Protein AF-A0A2J8WBL6-F1 (afdb_monomer)

pLDDT: mean 71.95, std 14.79, range [36.75, 89.69]

Organism: Pongo abelii (NCBI:txid9601)

Nearest PDB structures (foldseek):
  1zka-assembly1_A-2  TM=4.479E-01  e=1.955E-01  Mus musculus
  1zk9-assembly1_A-2  TM=4.508E-01  e=2.529E-01  Mus musculus
  3juz-assembly1_A-2  TM=4.383E-01  e=2.698E-01  Mus musculus
  6sof-assembly1_D  TM=5.731E-01  e=3.123E+00  Homo sapiens
  5kkl-assembly1_B  TM=3.551E-01  e=6.346E+00  Thermochaetoides thermophila DSM 1495

Secondary structure (DSSP, 8-state):
-HHHHHHS-------TTS-S-------TT--EEE--EEE-TTT--EEE-PPEEE-SS-SS-SSS-S-GGG-HHHHHHHHHHHHHHHHHHHHTTT-HHHHHHHHHHHHHHHHHHHHHHHH-------TTSHHHHHHHHHSS---

Mean predicted aligned error: 15.64 Å

Foldseek 3Di:
DVVCVVPDDDDDDDDPPDDPDDDDDDQAQDKDKDWDWDADPPVRDIDIDDIDIDRQADCPDCPRHSDPPSPVVVVVVVVVCVVVVVVCVVCVVPDVPVVVVVVVVVVVVVVVVVVCCVVPPPPPPPVVPVVVVVCVVPVDDDD

Structure (mmCIF, N/CA/C/O backbone):
data_AF-A0A2J8WBL6-F1
#
_entry.id   AF-A0A2J8WBL6-F1
#
loop_
_atom_site.group_PDB
_atom_site.id
_atom_site.type_symbol
_atom_site.label_atom_id
_atom_site.label_alt_id
_atom_site.label_comp_id
_atom_site.label_asym_id
_atom_site.label_entity_id
_atom_site.label_seq_id
_atom_site.pdbx_PDB_ins_code
_atom_site.Cartn_x
_atom_site.Cartn_y
_atom_site.Cartn_z
_atom_site.occupancy
_atom_site.B_iso_or_equiv
_atom_site.auth_seq_id
_atom_site.auth_comp_id
_atom_site.auth_asym_id
_atom_site.auth_atom_id
_atom_site.pdbx_PDB_model_num
ATOM 1 N N . VAL A 1 1 ? 27.686 0.605 -17.799 1.00 74.44 1 VAL A N 1
ATOM 2 C CA . VAL A 1 1 ? 26.977 -0.688 -18.003 1.00 74.44 1 VAL A CA 1
ATOM 3 C C . VAL A 1 1 ? 27.506 -1.846 -17.146 1.00 74.44 1 VAL A C 1
ATOM 5 O O . VAL A 1 1 ? 26.673 -2.472 -16.499 1.00 74.44 1 VAL A O 1
ATOM 8 N N . PRO A 1 2 ? 28.821 -2.155 -17.077 1.00 78.00 2 PRO A N 1
ATOM 9 C CA . PRO A 1 2 ? 29.295 -3.360 -16.377 1.00 78.00 2 PRO A CA 1
ATOM 10 C C . PRO A 1 2 ? 28.999 -3.351 -14.870 1.00 78.00 2 PRO A C 1
ATOM 12 O O . PRO A 1 2 ? 28.562 -4.363 -14.341 1.00 78.00 2 PRO A O 1
ATOM 15 N N . GLN A 1 3 ? 29.126 -2.198 -14.203 1.00 80.06 3 GLN A N 1
ATOM 16 C CA . GLN A 1 3 ? 28.779 -2.045 -12.782 1.00 80.06 3 GLN A CA 1
ATOM 17 C C . GLN A 1 3 ? 27.286 -2.285 -12.509 1.00 80.06 3 GLN A C 1
ATOM 19 O O . GLN A 1 3 ? 26.937 -3.008 -11.586 1.00 80.06 3 GLN A O 1
ATOM 24 N N . VAL A 1 4 ? 26.396 -1.749 -13.354 1.00 80.75 4 VAL A N 1
ATOM 25 C CA . VAL A 1 4 ? 24.946 -1.976 -13.222 1.00 80.75 4 VAL A CA 1
ATOM 26 C C . VAL A 1 4 ? 24.612 -3.452 -13.426 1.00 80.75 4 VAL A C 1
ATOM 28 O O . VAL A 1 4 ? 23.823 -4.008 -12.678 1.00 80.75 4 VAL A O 1
ATOM 31 N N . LYS A 1 5 ? 25.248 -4.115 -14.398 1.00 82.75 5 LYS A N 1
ATOM 32 C CA . LYS A 1 5 ? 25.035 -5.544 -14.658 1.00 82.75 5 LYS A CA 1
ATOM 33 C C . LYS A 1 5 ? 25.582 -6.449 -13.544 1.00 82.75 5 LYS A C 1
ATOM 35 O O . LYS A 1 5 ? 25.089 -7.558 -13.392 1.00 82.75 5 LYS A O 1
ATOM 40 N N . ALA A 1 6 ? 26.588 -5.992 -12.797 1.00 84.12 6 ALA A N 1
ATOM 41 C CA . ALA A 1 6 ? 27.165 -6.730 -11.675 1.00 84.12 6 ALA A CA 1
ATOM 42 C C . ALA A 1 6 ? 26.312 -6.635 -10.399 1.00 84.12 6 ALA A C 1
ATOM 44 O O . ALA A 1 6 ? 26.235 -7.605 -9.653 1.00 84.12 6 ALA A O 1
ATOM 45 N N . SER A 1 7 ? 25.662 -5.491 -10.166 1.00 84.56 7 SER A N 1
ATOM 46 C CA . SER A 1 7 ? 24.883 -5.242 -8.943 1.00 84.56 7 SER A CA 1
ATOM 47 C C . SER A 1 7 ? 23.368 -5.406 -9.112 1.00 84.56 7 SER A C 1
ATOM 49 O O . SER A 1 7 ? 22.647 -5.389 -8.117 1.00 84.56 7 SER A O 1
ATOM 51 N N . ALA A 1 8 ? 22.865 -5.531 -10.344 1.00 84.50 8 ALA A N 1
ATOM 52 C CA . ALA A 1 8 ? 21.437 -5.663 -10.629 1.00 84.50 8 ALA A CA 1
ATOM 53 C C . ALA A 1 8 ? 21.041 -7.092 -11.017 1.00 84.50 8 ALA A C 1
ATOM 55 O O . ALA A 1 8 ? 21.793 -7.825 -11.661 1.00 84.50 8 ALA A O 1
ATOM 56 N N . LEU A 1 9 ? 19.799 -7.451 -10.694 1.00 87.69 9 LEU A N 1
ATOM 57 C CA . LEU A 1 9 ? 19.185 -8.695 -11.140 1.00 87.69 9 LEU A CA 1
ATOM 58 C C . LEU A 1 9 ? 18.615 -8.524 -12.554 1.00 87.69 9 LEU A C 1
ATOM 60 O O . LEU A 1 9 ? 17.820 -7.621 -12.816 1.00 87.69 9 LEU A O 1
ATOM 64 N N . LYS A 1 10 ? 18.989 -9.420 -13.472 1.00 87.12 10 LYS A N 1
ATOM 65 C CA . LYS A 1 10 ? 18.407 -9.462 -14.816 1.00 87.12 10 LYS A CA 1
ATOM 66 C C . LYS A 1 10 ? 16.996 -10.050 -14.744 1.00 87.12 10 LYS A C 1
ATOM 68 O O . LYS A 1 10 ? 16.848 -11.231 -14.454 1.00 87.12 10 LYS A O 1
ATOM 73 N N . VAL A 1 11 ? 15.984 -9.239 -15.048 1.00 85.38 11 VAL A N 1
ATOM 74 C CA . VAL A 1 11 ? 14.574 -9.652 -14.939 1.00 85.38 11 VAL A CA 1
ATOM 75 C C . VAL A 1 11 ? 14.041 -10.256 -16.241 1.00 85.38 11 VAL A C 1
ATOM 77 O O . VAL A 1 11 ? 13.377 -11.284 -16.218 1.00 85.38 11 VAL A O 1
ATOM 80 N N . VAL A 1 12 ? 14.347 -9.649 -17.392 1.00 85.69 12 VAL A N 1
ATOM 81 C CA . VAL A 1 12 ? 13.839 -10.088 -18.701 1.00 85.69 12 VAL A CA 1
ATOM 82 C C . VAL A 1 12 ? 14.823 -9.738 -19.819 1.00 85.69 12 VAL A C 1
ATOM 84 O O . VAL A 1 12 ? 15.632 -8.819 -19.685 1.00 85.69 12 VAL A O 1
ATOM 87 N N . THR A 1 13 ? 14.784 -10.496 -20.916 1.00 85.94 13 THR A N 1
ATOM 88 C CA . THR A 1 13 ? 15.455 -10.156 -22.184 1.00 85.94 13 THR A CA 1
ATOM 89 C C . THR A 1 13 ? 14.386 -10.118 -23.252 1.00 85.94 13 THR A C 1
ATOM 91 O O . THR A 1 13 ? 13.641 -11.084 -23.363 1.00 85.94 13 THR A O 1
ATOM 94 N N . LEU A 1 14 ? 14.318 -9.030 -24.007 1.00 81.88 14 LEU A N 1
ATOM 95 C CA . LEU A 1 14 ? 13.393 -8.893 -25.125 1.00 81.88 14 LEU A CA 1
ATOM 96 C C . LEU A 1 14 ? 14.193 -8.906 -26.425 1.00 81.88 14 LEU A C 1
ATOM 98 O O . LEU A 1 14 ? 15.278 -8.319 -26.494 1.00 81.88 14 LEU A O 1
ATOM 102 N N . THR A 1 15 ? 13.654 -9.575 -27.433 1.00 81.44 15 THR A N 1
ATOM 103 C CA . THR A 1 15 ? 14.169 -9.579 -28.804 1.00 81.44 15 THR A CA 1
ATOM 104 C C . THR A 1 15 ? 13.367 -8.577 -29.638 1.00 81.44 15 THR A C 1
ATOM 106 O O . THR A 1 15 ? 12.277 -8.178 -29.246 1.00 81.44 15 THR A O 1
ATOM 109 N N . ALA A 1 16 ? 13.868 -8.166 -30.804 1.00 74.50 16 ALA A N 1
ATOM 110 C CA . ALA A 1 16 ? 13.202 -7.178 -31.665 1.00 74.50 16 ALA A CA 1
ATOM 111 C C . ALA A 1 16 ? 11.759 -7.545 -32.091 1.00 74.50 16 ALA A C 1
ATOM 113 O O . ALA A 1 16 ? 10.995 -6.655 -32.444 1.00 74.50 16 ALA A O 1
ATOM 114 N N . ASN A 1 17 ? 11.386 -8.830 -32.039 1.00 73.62 17 ASN A N 1
ATOM 115 C CA . ASN A 1 17 ? 10.031 -9.313 -32.336 1.00 73.62 17 ASN A CA 1
ATOM 116 C C . ASN A 1 17 ? 9.115 -9.395 -31.102 1.00 73.62 17 ASN A C 1
ATOM 118 O O . ASN A 1 17 ? 7.918 -9.635 -31.253 1.00 73.62 17 ASN A O 1
ATOM 122 N N . ASP A 1 18 ? 9.655 -9.227 -29.894 1.00 77.81 18 ASP A N 1
ATOM 123 C CA . ASP A 1 18 ? 8.882 -9.335 -28.660 1.00 77.81 18 ASP A CA 1
ATOM 124 C C . ASP A 1 18 ? 8.197 -8.005 -28.328 1.00 77.81 18 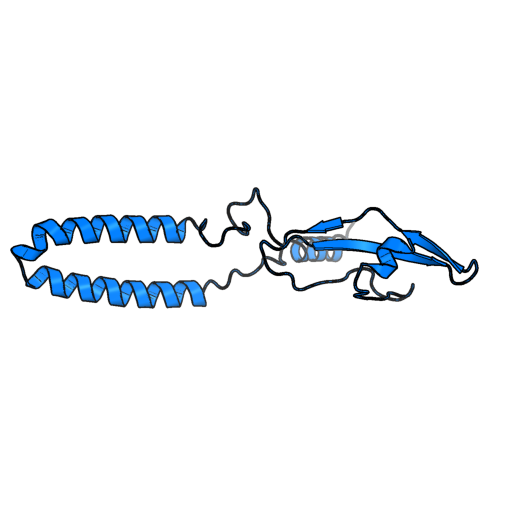ASP A C 1
ATOM 126 O O . ASP A 1 18 ? 8.714 -6.915 -28.589 1.00 77.81 18 ASP A O 1
ATOM 130 N N . LYS A 1 19 ? 7.018 -8.086 -27.703 1.00 73.56 19 LYS A N 1
ATOM 131 C CA . LYS A 1 19 ? 6.281 -6.903 -27.248 1.00 73.56 19 LYS A CA 1
ATOM 132 C C . LYS A 1 19 ? 7.125 -6.127 -26.228 1.00 73.56 19 LYS A C 1
ATOM 134 O O . LYS A 1 19 ? 7.560 -6.679 -25.222 1.00 73.56 19 LYS A O 1
ATOM 139 N N . THR A 1 20 ? 7.298 -4.825 -26.448 1.00 77.56 20 THR A N 1
ATOM 140 C CA . THR A 1 20 ? 8.128 -3.942 -25.604 1.00 77.56 20 THR A CA 1
ATOM 141 C C . THR A 1 20 ? 7.480 -3.551 -24.270 1.00 77.56 20 THR A C 1
ATOM 143 O O . THR A 1 20 ? 8.088 -2.835 -23.476 1.00 77.56 20 THR A O 1
ATOM 146 N N . SER A 1 21 ? 6.260 -4.022 -23.990 1.00 75.44 21 SER A N 1
ATOM 147 C CA . SER A 1 21 ? 5.574 -3.803 -22.715 1.00 75.44 21 SER A CA 1
ATOM 148 C C . SER A 1 21 ? 5.869 -4.940 -21.741 1.00 75.44 21 SER A C 1
ATOM 150 O O . SER A 1 21 ? 5.546 -6.094 -22.026 1.00 75.44 21 SER A O 1
ATOM 152 N N . VAL A 1 22 ? 6.399 -4.608 -20.568 1.00 74.56 22 VAL A N 1
ATOM 153 C CA . VAL A 1 22 ? 6.658 -5.562 -19.487 1.00 74.56 22 VAL A CA 1
ATOM 154 C C . VAL A 1 22 ? 5.885 -5.147 -18.242 1.00 74.56 22 VAL A C 1
ATOM 156 O O . VAL A 1 22 ? 5.893 -3.979 -17.859 1.00 74.56 22 VAL A O 1
ATOM 159 N N . SER A 1 23 ? 5.198 -6.104 -17.623 1.00 77.44 23 SER A N 1
ATOM 160 C CA . SER A 1 23 ? 4.427 -5.892 -16.398 1.00 77.44 23 SER A CA 1
ATOM 161 C C . SER A 1 23 ? 5.090 -6.645 -15.256 1.00 77.44 23 SER A C 1
ATOM 163 O O . SER A 1 23 ? 5.407 -7.827 -15.384 1.00 77.44 23 SER A O 1
ATOM 165 N N . PHE A 1 24 ? 5.288 -5.962 -14.133 1.00 76.81 24 PHE A N 1
ATOM 166 C CA . PHE A 1 24 ? 5.883 -6.536 -12.933 1.00 76.81 24 PHE A CA 1
ATOM 167 C C . PHE A 1 24 ? 4.936 -6.349 -11.756 1.00 76.81 24 PHE A C 1
ATOM 169 O O . PHE A 1 24 ? 4.310 -5.300 -11.614 1.00 76.81 24 PHE A O 1
ATOM 176 N N . SER A 1 25 ? 4.837 -7.377 -10.915 1.00 72.38 25 SER A N 1
ATOM 177 C CA . SER A 1 25 ? 4.104 -7.284 -9.658 1.00 72.38 25 SER A CA 1
ATOM 178 C C . SER A 1 25 ? 5.040 -6.700 -8.606 1.00 72.38 25 SER A C 1
ATOM 180 O O . SER A 1 25 ? 6.020 -7.337 -8.221 1.00 72.38 25 SER A O 1
ATOM 182 N N . SER A 1 26 ? 4.749 -5.484 -8.160 1.00 72.19 26 SER A N 1
ATOM 183 C CA . SER A 1 26 ? 5.553 -4.762 -7.174 1.00 72.19 26 SER A CA 1
ATOM 184 C C . SER A 1 26 ? 4.730 -4.509 -5.916 1.00 72.19 26 SER A C 1
ATOM 186 O O . SER A 1 26 ? 3.524 -4.278 -5.997 1.00 72.19 26 SER A O 1
ATOM 188 N N . LEU A 1 27 ? 5.373 -4.567 -4.747 1.00 72.44 27 LEU A N 1
ATOM 189 C CA . LEU A 1 27 ? 4.713 -4.243 -3.485 1.00 72.44 27 LEU A CA 1
ATOM 190 C C . LEU A 1 27 ? 4.643 -2.716 -3.310 1.00 72.44 27 LEU A C 1
ATOM 192 O O . LEU A 1 27 ? 5.658 -2.042 -3.504 1.00 72.44 27 LEU A O 1
ATOM 196 N N . PRO A 1 28 ? 3.482 -2.163 -2.915 1.00 69.19 28 PRO A N 1
ATOM 197 C CA . PRO A 1 28 ? 3.346 -0.734 -2.663 1.00 69.19 28 PRO A CA 1
ATOM 198 C C . PRO A 1 28 ? 4.276 -0.299 -1.525 1.00 69.19 28 PRO A C 1
ATOM 200 O O . PRO A 1 28 ? 4.375 -0.971 -0.498 1.00 69.19 28 PRO A O 1
ATOM 203 N N . GLY A 1 29 ? 4.957 0.833 -1.711 1.00 70.00 29 GLY A N 1
ATOM 204 C CA . GLY A 1 29 ? 5.889 1.392 -0.725 1.00 70.00 29 GLY A CA 1
ATOM 205 C C . GLY A 1 29 ? 7.329 0.879 -0.842 1.00 70.00 29 GLY A C 1
ATOM 206 O O . GLY A 1 29 ? 8.206 1.387 -0.146 1.00 70.00 29 GLY A O 1
ATOM 207 N N . GLN A 1 30 ? 7.605 -0.067 -1.747 1.00 77.31 30 GLN A N 1
ATOM 208 C CA . GLN A 1 30 ? 8.964 -0.478 -2.093 1.00 77.31 30 GLN A CA 1
ATOM 209 C C . GLN A 1 30 ? 9.417 0.229 -3.379 1.00 77.31 30 GLN A C 1
ATOM 211 O O . GLN A 1 30 ? 8.852 0.019 -4.449 1.00 77.31 30 GLN A O 1
ATOM 216 N N . GLY A 1 31 ? 10.453 1.066 -3.280 1.00 83.31 31 GLY A N 1
ATOM 217 C CA . GLY A 1 31 ? 11.048 1.731 -4.441 1.00 83.31 31 GLY A CA 1
ATOM 218 C C . GLY A 1 31 ? 11.919 0.775 -5.250 1.00 83.31 31 GLY A C 1
ATOM 219 O O . GLY A 1 31 ? 12.889 0.229 -4.722 1.00 83.31 31 GLY A O 1
ATOM 220 N N . VAL A 1 32 ? 11.593 0.589 -6.528 1.00 86.12 32 VAL A N 1
ATOM 221 C CA . VAL A 1 32 ? 12.383 -0.226 -7.461 1.00 86.12 32 VAL A CA 1
ATOM 222 C C . VAL A 1 32 ? 12.810 0.632 -8.647 1.00 86.12 32 VAL A C 1
ATOM 224 O O . VAL A 1 32 ? 12.017 1.387 -9.213 1.00 86.12 32 VAL A O 1
ATOM 227 N N . ILE A 1 33 ? 14.087 0.517 -9.016 1.00 88.75 33 ILE A N 1
ATOM 228 C CA . ILE A 1 33 ? 14.681 1.219 -10.153 1.00 88.75 33 ILE A CA 1
ATOM 229 C C . ILE A 1 33 ? 14.892 0.214 -11.281 1.00 88.75 33 ILE A C 1
ATOM 231 O O . ILE A 1 33 ? 15.629 -0.762 -11.127 1.00 88.75 33 ILE A O 1
ATOM 235 N N . TYR A 1 34 ? 14.272 0.475 -12.426 1.00 88.38 34 TYR A N 1
ATOM 236 C CA . TYR A 1 34 ? 14.418 -0.317 -13.638 1.00 88.38 34 TYR A CA 1
ATOM 237 C C . TYR A 1 34 ? 15.340 0.403 -14.612 1.00 88.38 34 TYR A C 1
ATOM 239 O O . TYR A 1 34 ? 15.145 1.575 -14.929 1.00 88.38 34 TYR A O 1
ATOM 247 N N . ASN A 1 35 ? 16.344 -0.313 -15.110 1.00 89.69 35 ASN A N 1
ATOM 248 C CA . ASN A 1 35 ? 17.232 0.190 -16.147 1.00 89.69 35 ASN A CA 1
ATOM 249 C C . ASN A 1 35 ? 17.160 -0.711 -17.381 1.00 89.69 35 ASN A C 1
ATOM 251 O O . ASN A 1 35 ? 17.265 -1.935 -17.269 1.00 89.69 35 ASN A O 1
ATOM 255 N N . VAL A 1 36 ? 17.018 -0.099 -18.554 1.00 88.56 36 VAL A N 1
ATOM 256 C CA . VAL A 1 36 ? 16.998 -0.800 -19.836 1.00 88.56 36 VAL A CA 1
ATOM 257 C C . VAL A 1 36 ? 18.406 -0.799 -20.417 1.00 88.56 36 VAL A C 1
ATOM 259 O O . VAL A 1 36 ? 19.004 0.251 -20.653 1.00 88.56 36 VAL A O 1
ATOM 262 N N . ILE A 1 37 ? 18.938 -1.997 -20.654 1.00 89.44 37 ILE A N 1
ATOM 263 C CA . ILE A 1 37 ? 20.243 -2.192 -21.284 1.00 89.44 37 ILE A CA 1
ATOM 264 C C . ILE A 1 37 ? 20.010 -2.820 -22.651 1.00 89.44 37 ILE A C 1
ATOM 266 O O . ILE A 1 37 ? 19.558 -3.962 -22.738 1.00 89.44 37 ILE A O 1
ATOM 270 N N . VAL A 1 38 ? 20.355 -2.089 -23.706 1.00 88.25 38 VAL A N 1
ATOM 271 C CA . VAL A 1 38 ? 20.300 -2.590 -25.082 1.00 88.25 38 VAL A CA 1
ATOM 272 C C . VAL A 1 38 ? 21.689 -3.064 -25.478 1.00 88.25 38 VAL A C 1
ATOM 274 O O . VAL A 1 38 ? 22.693 -2.412 -25.176 1.00 88.25 38 VAL A O 1
ATOM 277 N N . ARG A 1 39 ? 21.754 -4.223 -26.131 1.00 87.25 39 ARG A N 1
ATOM 278 C CA . ARG A 1 39 ? 22.993 -4.796 -26.652 1.00 87.25 39 ARG A CA 1
ATOM 279 C C . ARG A 1 39 ? 22.868 -4.988 -28.153 1.00 87.25 39 ARG A C 1
ATOM 281 O O . ARG A 1 39 ? 21.910 -5.608 -28.602 1.00 87.25 39 ARG A O 1
ATOM 288 N N . ASP A 1 40 ? 23.856 -4.495 -28.887 1.00 86.81 40 ASP A N 1
ATOM 289 C CA . ASP A 1 40 ? 23.963 -4.703 -30.326 1.00 86.81 40 ASP A CA 1
ATOM 290 C C . ASP A 1 40 ? 24.604 -6.080 -30.608 1.00 86.81 40 ASP A C 1
ATOM 292 O O . ASP A 1 40 ? 25.711 -6.344 -30.114 1.00 86.81 40 ASP A O 1
ATOM 296 N N . PRO A 1 41 ? 23.939 -6.984 -31.354 1.00 83.25 41 PRO A N 1
ATOM 297 C CA . PRO A 1 41 ? 24.505 -8.278 -31.727 1.00 83.25 41 PRO A CA 1
ATOM 298 C C . PRO A 1 41 ? 25.665 -8.175 -32.730 1.00 83.25 41 PRO A C 1
ATOM 300 O O . PRO A 1 41 ? 26.516 -9.063 -32.738 1.00 83.25 41 PRO A O 1
ATOM 303 N N . PHE A 1 42 ? 25.735 -7.114 -33.542 1.00 83.56 42 PHE A N 1
ATOM 304 C CA . PHE A 1 42 ? 26.767 -6.948 -34.569 1.00 83.56 42 PHE A CA 1
ATOM 305 C C . PHE A 1 42 ? 28.037 -6.319 -34.001 1.00 83.56 42 PHE A C 1
ATOM 307 O O . PHE A 1 42 ? 29.133 -6.836 -34.212 1.00 83.56 42 PHE A O 1
ATOM 314 N N . LEU A 1 43 ? 27.897 -5.230 -33.241 1.00 83.25 43 LEU A N 1
ATOM 315 C CA . LEU A 1 43 ? 29.044 -4.495 -32.698 1.00 83.25 43 LEU A CA 1
ATOM 316 C C . LEU A 1 43 ? 29.456 -4.965 -31.290 1.00 83.25 43 LEU A C 1
ATOM 318 O O . LEU A 1 43 ? 30.462 -4.509 -30.754 1.00 83.25 43 LEU A O 1
ATOM 322 N N . ASN A 1 44 ? 28.694 -5.880 -30.672 1.00 84.06 44 ASN A N 1
ATOM 323 C CA . ASN A 1 44 ? 28.888 -6.361 -29.294 1.00 84.06 44 ASN A CA 1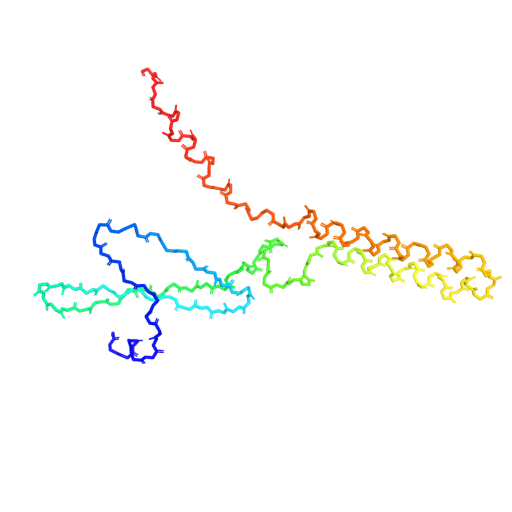
ATOM 324 C C . ASN A 1 44 ? 28.959 -5.250 -28.229 1.00 84.06 44 ASN A C 1
ATOM 326 O O . ASN A 1 44 ? 29.391 -5.481 -27.095 1.00 84.06 44 ASN A O 1
ATOM 330 N N . THR A 1 45 ? 28.493 -4.052 -28.565 1.00 86.06 45 THR A N 1
ATOM 331 C CA . THR A 1 45 ? 28.423 -2.910 -27.664 1.00 86.06 45 THR A CA 1
ATOM 332 C C . THR A 1 45 ? 27.122 -2.949 -26.871 1.00 86.06 45 THR A C 1
ATOM 334 O O . THR A 1 45 ? 26.105 -3.501 -27.294 1.00 86.06 45 THR A O 1
ATOM 337 N N . SER A 1 46 ? 27.157 -2.386 -25.666 1.00 87.88 46 SER A N 1
ATOM 338 C CA . SER A 1 46 ? 25.983 -2.274 -24.802 1.00 87.88 46 SER A CA 1
ATOM 339 C C . SER A 1 46 ? 25.799 -0.834 -24.360 1.00 87.88 46 SER A C 1
ATOM 341 O O . SER A 1 46 ? 26.758 -0.224 -23.882 1.00 87.88 46 SER A O 1
ATOM 343 N N . ALA A 1 47 ? 24.573 -0.335 -24.447 1.00 86.88 47 ALA A N 1
ATOM 344 C CA . ALA A 1 47 ? 24.179 0.983 -23.974 1.00 86.88 47 ALA A CA 1
ATOM 345 C C . ALA A 1 47 ? 23.140 0.839 -22.854 1.00 86.88 47 ALA A C 1
ATOM 347 O O . ALA A 1 47 ? 22.303 -0.063 -22.885 1.00 86.88 47 ALA A O 1
ATOM 348 N N . ALA A 1 48 ? 23.212 1.709 -21.847 1.00 85.88 48 ALA A N 1
ATOM 349 C CA . ALA A 1 48 ? 22.211 1.801 -20.788 1.00 85.88 48 ALA A CA 1
ATOM 350 C C . ALA A 1 48 ? 21.409 3.090 -20.974 1.00 85.88 48 ALA A C 1
ATOM 352 O O . ALA A 1 48 ? 22.001 4.146 -21.194 1.00 85.88 48 ALA A O 1
ATOM 353 N N . TYR A 1 49 ? 20.088 2.986 -20.883 1.00 85.75 49 TYR A N 1
ATOM 354 C CA . TYR A 1 49 ? 19.170 4.117 -20.999 1.00 85.75 49 TYR A CA 1
ATOM 355 C C . TYR A 1 49 ? 18.873 4.742 -19.627 1.00 85.75 49 TYR A C 1
ATOM 357 O O . TYR A 1 49 ? 19.359 4.280 -18.596 1.00 85.75 49 TYR A O 1
ATOM 365 N N . VAL A 1 50 ? 18.111 5.841 -19.616 1.00 85.44 50 VAL A N 1
ATOM 366 C CA . VAL A 1 50 ? 17.746 6.551 -18.382 1.00 85.44 50 VAL A CA 1
ATOM 367 C C . VAL A 1 50 ? 16.907 5.627 -17.487 1.00 85.44 50 VAL A C 1
ATOM 369 O O . VAL A 1 50 ? 15.937 5.041 -17.973 1.00 85.44 50 VAL A O 1
ATOM 372 N N . PRO A 1 51 ? 17.260 5.470 -16.198 1.00 86.44 51 PRO A N 1
ATOM 373 C CA . PRO A 1 51 ? 16.528 4.597 -15.296 1.00 86.44 51 PRO A CA 1
ATOM 374 C C . PRO A 1 51 ? 15.130 5.148 -15.003 1.00 86.44 51 PRO A C 1
ATOM 376 O O . PRO A 1 51 ? 14.963 6.330 -14.699 1.00 86.44 51 PRO A O 1
ATOM 379 N N . ALA A 1 52 ? 14.136 4.265 -15.028 1.00 85.19 52 ALA A N 1
ATOM 380 C CA . ALA A 1 52 ? 12.789 4.554 -14.560 1.00 85.19 52 ALA A CA 1
ATOM 381 C C . ALA A 1 52 ? 12.652 4.107 -13.101 1.00 85.19 52 ALA A C 1
ATOM 383 O O . ALA A 1 52 ? 13.109 3.027 -12.725 1.00 85.19 52 ALA A O 1
ATOM 384 N N . HIS A 1 53 ? 12.012 4.927 -12.273 1.00 86.56 53 HIS A N 1
ATOM 385 C CA . HIS A 1 53 ? 11.723 4.601 -10.881 1.00 86.56 53 HIS A CA 1
ATOM 386 C C . HIS A 1 53 ? 10.220 4.409 -10.706 1.00 86.56 53 HIS A C 1
ATOM 388 O O . HIS A 1 53 ? 9.415 5.141 -11.278 1.00 86.56 53 HIS A O 1
ATOM 394 N N . THR A 1 54 ? 9.837 3.423 -9.908 1.00 84.00 54 THR A N 1
ATOM 395 C CA . THR A 1 54 ? 8.444 3.233 -9.510 1.00 84.00 54 THR A CA 1
ATOM 396 C C . THR A 1 54 ? 8.387 2.798 -8.058 1.00 84.00 54 THR A C 1
ATOM 398 O O . THR A 1 54 ? 9.229 2.035 -7.583 1.00 84.00 54 THR A O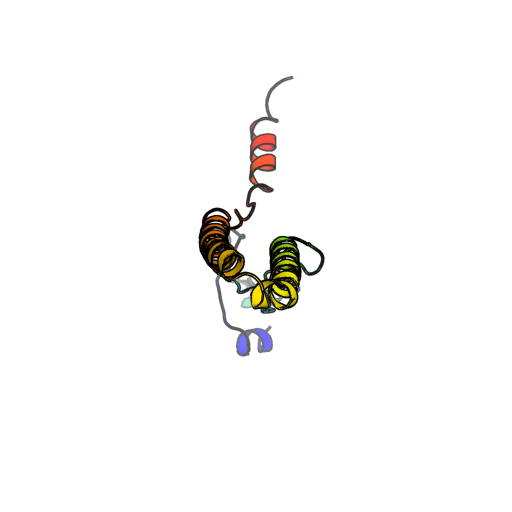 1
ATOM 401 N N . TYR A 1 55 ? 7.383 3.306 -7.355 1.00 78.06 55 TYR A N 1
ATOM 402 C CA . TYR A 1 55 ? 7.092 2.962 -5.965 1.00 78.06 55 TYR A CA 1
ATOM 403 C C . TYR A 1 55 ? 5.858 2.057 -5.853 1.00 78.06 55 TYR A C 1
ATOM 405 O O . TYR A 1 55 ? 5.407 1.770 -4.748 1.00 78.06 55 TYR A O 1
ATOM 413 N N . ALA A 1 56 ? 5.310 1.619 -6.999 1.00 74.94 56 ALA A N 1
ATOM 414 C CA . ALA A 1 56 ? 4.065 0.853 -7.110 1.00 74.94 56 ALA A CA 1
ATOM 415 C C . ALA A 1 56 ? 2.831 1.547 -6.490 1.00 74.94 56 ALA A C 1
ATOM 417 O O . ALA A 1 56 ? 1.810 0.913 -6.237 1.00 74.94 56 ALA A O 1
ATOM 418 N N . CYS A 1 57 ? 2.932 2.853 -6.242 1.00 74.12 57 CYS A N 1
ATOM 419 C CA . CYS A 1 57 ? 1.900 3.714 -5.678 1.00 74.12 57 CYS A CA 1
ATOM 420 C C . CYS A 1 57 ? 2.219 5.181 -5.998 1.00 74.12 57 CYS A C 1
ATOM 422 O O . CYS A 1 57 ? 3.372 5.538 -6.260 1.00 74.12 57 CYS A O 1
ATOM 424 N N . SER A 1 58 ? 1.194 6.031 -5.982 1.00 68.19 58 SER A N 1
ATOM 425 C CA . SER A 1 58 ? 1.312 7.477 -6.204 1.00 68.19 58 SER A CA 1
ATOM 426 C C . SER A 1 58 ? 1.312 8.233 -4.876 1.00 68.19 58 SER A C 1
ATOM 428 O O . SER A 1 58 ? 0.472 7.965 -4.022 1.00 68.19 58 SER A O 1
ATOM 430 N N . PHE A 1 59 ? 2.203 9.213 -4.707 1.00 65.12 59 PHE A N 1
ATOM 431 C CA . PHE A 1 59 ? 2.256 10.028 -3.483 1.00 65.12 59 PHE A CA 1
ATOM 432 C C . PHE A 1 59 ? 1.135 11.078 -3.391 1.00 65.12 59 PHE A C 1
ATOM 434 O O . PHE A 1 59 ? 0.730 11.429 -2.289 1.00 65.12 59 PHE A O 1
ATOM 441 N N . GLU A 1 60 ? 0.620 11.550 -4.530 1.00 60.44 60 GLU A N 1
ATOM 442 C CA . GLU A 1 60 ? -0.374 12.635 -4.606 1.00 60.44 60 GLU A CA 1
ATOM 443 C C . GLU A 1 60 ? -1.834 12.167 -4.658 1.00 60.44 60 GLU A C 1
ATOM 445 O O . GLU A 1 60 ? -2.735 12.939 -4.337 1.00 60.44 60 GLU A O 1
ATOM 450 N N . ALA A 1 61 ? -2.104 10.918 -5.048 1.00 55.31 61 ALA A N 1
ATOM 451 C CA . ALA A 1 61 ? -3.481 10.455 -5.185 1.00 55.31 61 ALA A CA 1
ATOM 452 C C . ALA A 1 61 ? -4.057 10.012 -3.832 1.00 55.31 61 ALA A C 1
ATOM 454 O O . ALA A 1 61 ? -3.474 9.190 -3.123 1.00 55.31 61 ALA A O 1
ATOM 455 N N . GLY A 1 62 ? -5.251 10.512 -3.499 1.00 54.59 62 GLY A N 1
ATOM 456 C CA . GLY A 1 62 ? -6.019 10.058 -2.333 1.00 54.59 62 GLY A CA 1
ATOM 457 C C . GLY A 1 62 ? -6.425 8.577 -2.406 1.00 54.59 62 GLY A C 1
ATOM 458 O O . GLY A 1 62 ? -6.664 7.952 -1.372 1.00 54.59 62 GLY A O 1
ATOM 459 N N . GLU A 1 63 ? -6.434 7.999 -3.609 1.00 52.53 63 GLU A N 1
ATOM 460 C CA . GLU A 1 63 ? -6.740 6.598 -3.893 1.00 52.53 63 GLU A CA 1
ATOM 461 C C . GLU A 1 63 ? -5.531 5.956 -4.601 1.00 52.53 63 GLU A C 1
ATOM 463 O O . GLU A 1 63 ? -5.057 6.478 -5.603 1.00 52.53 63 GLU A O 1
ATOM 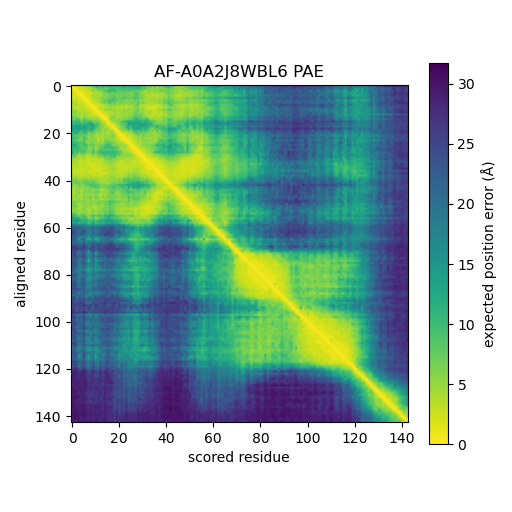468 N N . GLY A 1 64 ? -4.962 4.877 -4.042 1.00 56.41 64 GLY A N 1
ATOM 469 C CA . GLY A 1 64 ? -3.697 4.282 -4.523 1.00 56.41 64 GLY A CA 1
ATOM 470 C C . GLY A 1 64 ? -2.416 4.819 -3.861 1.00 56.41 64 GLY A C 1
ATOM 471 O O . GLY A 1 64 ? -1.312 4.557 -4.345 1.00 56.41 64 GLY A O 1
ATOM 472 N N . SER A 1 65 ? -2.539 5.557 -2.751 1.00 62.31 65 SER A N 1
ATOM 473 C CA . SER A 1 65 ? -1.378 6.024 -1.987 1.00 62.31 65 SER A CA 1
ATOM 474 C C . SER A 1 65 ? -0.585 4.878 -1.356 1.00 62.31 65 SER A C 1
ATOM 476 O O . SER A 1 65 ? -1.124 3.832 -0.993 1.00 62.31 65 SER A O 1
ATOM 478 N N . CYS A 1 66 ? 0.720 5.098 -1.171 1.00 62.62 66 CYS A N 1
ATOM 479 C CA . CYS A 1 66 ? 1.637 4.149 -0.522 1.00 62.62 66 CYS A CA 1
ATOM 480 C C . CYS A 1 66 ? 1.295 3.871 0.954 1.00 62.62 66 CYS A C 1
ATOM 482 O O . CYS A 1 66 ? 1.958 3.074 1.614 1.00 62.62 66 CYS A O 1
ATOM 484 N N . VAL A 1 67 ? 0.271 4.541 1.488 1.00 60.12 67 VAL A N 1
ATOM 485 C CA . VAL A 1 67 ? -0.176 4.440 2.870 1.00 60.12 67 VAL A CA 1
ATOM 486 C C . VAL A 1 67 ? -1.564 3.804 2.875 1.00 60.12 67 VAL A C 1
ATOM 488 O O . VAL A 1 67 ? -2.582 4.477 2.730 1.00 60.12 67 VAL A O 1
ATOM 491 N N . SER A 1 68 ? -1.623 2.492 3.129 1.00 54.44 68 SER A N 1
ATOM 492 C CA . SER A 1 68 ? -2.892 1.765 3.346 1.00 54.44 68 SE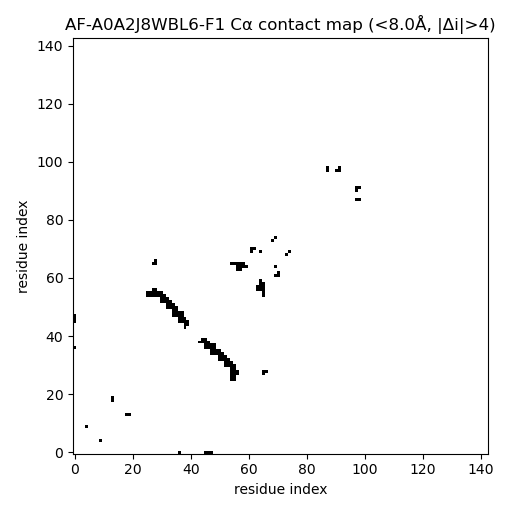R A CA 1
ATOM 493 C C . SER A 1 68 ? -3.770 2.383 4.451 1.00 54.44 68 SER A C 1
ATOM 495 O O . SER A 1 68 ? -4.979 2.172 4.490 1.00 54.44 68 SER A O 1
ATOM 497 N N . LEU A 1 69 ? -3.179 3.195 5.332 1.00 51.69 69 LEU A N 1
ATOM 498 C CA . LEU A 1 69 ? -3.842 3.884 6.441 1.00 51.69 69 LEU A CA 1
ATOM 499 C C . LEU A 1 69 ? -4.427 5.268 6.073 1.00 51.69 69 LEU A C 1
ATOM 501 O O . LEU A 1 69 ? -4.854 6.011 6.954 1.00 51.69 69 LEU A O 1
ATOM 505 N N . GLY A 1 70 ? -4.433 5.642 4.789 1.00 51.72 70 GLY A N 1
ATOM 506 C CA .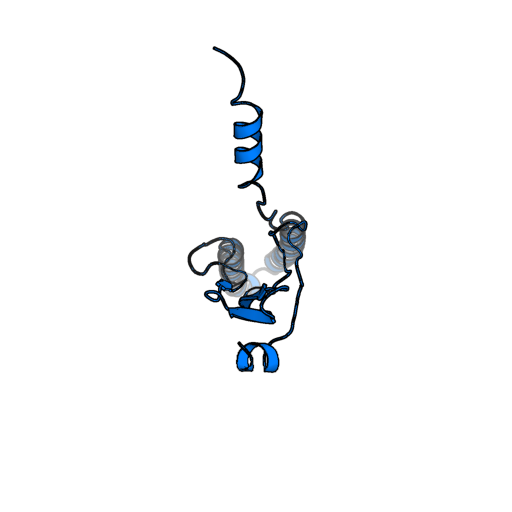 GLY A 1 70 ? -4.964 6.920 4.299 1.00 51.72 70 GLY A CA 1
ATOM 507 C C . GLY A 1 70 ? -6.416 6.880 3.815 1.00 51.72 70 GLY A C 1
ATOM 508 O O . GLY A 1 70 ? -6.960 7.919 3.449 1.00 51.72 70 GLY A O 1
ATOM 509 N N . ARG A 1 71 ? -7.061 5.707 3.791 1.00 62.19 71 ARG A N 1
ATOM 510 C CA . ARG A 1 71 ? -8.406 5.568 3.224 1.00 62.19 71 ARG A CA 1
ATOM 511 C C . ARG A 1 71 ? -9.416 6.342 4.081 1.00 62.19 71 ARG A C 1
ATOM 513 O O . ARG A 1 71 ? -9.584 6.044 5.258 1.00 62.19 71 ARG A O 1
ATOM 520 N N . VAL A 1 72 ? -10.122 7.313 3.496 1.00 66.12 72 VAL A N 1
ATOM 521 C CA . VAL A 1 72 ? -11.138 8.143 4.190 1.00 66.12 72 VAL A CA 1
ATOM 522 C C . VAL A 1 72 ? -12.126 7.280 4.983 1.00 66.12 72 VAL A C 1
ATOM 524 O O . VAL A 1 72 ? -12.481 7.607 6.111 1.00 66.12 72 VAL A O 1
ATOM 527 N N . SER A 1 73 ? -12.473 6.121 4.424 1.00 65.62 73 SER A N 1
ATOM 528 C CA . SER A 1 73 ? -13.289 5.092 5.060 1.00 65.62 73 SER A CA 1
ATOM 529 C C . SER A 1 73 ? -12.794 4.704 6.463 1.00 65.62 73 SER A C 1
ATOM 531 O O . SER A 1 73 ? -13.571 4.766 7.410 1.00 65.62 73 SER A O 1
ATOM 533 N N . SER A 1 74 ? -11.505 4.390 6.648 1.00 71.50 74 SER A N 1
ATOM 534 C CA . SER A 1 74 ? -10.990 3.981 7.963 1.00 71.50 74 SER A CA 1
ATOM 535 C C . SER A 1 74 ? -10.988 5.137 8.958 1.00 71.50 74 SER A C 1
ATOM 537 O O . SER A 1 74 ? -11.367 4.937 10.109 1.00 71.50 74 SER A O 1
ATOM 539 N N . LYS A 1 75 ? -10.661 6.360 8.518 1.00 73.56 75 LYS A N 1
ATOM 540 C CA . LYS A 1 75 ? -10.774 7.564 9.360 1.00 73.56 75 LYS A CA 1
ATOM 541 C C . LYS A 1 75 ? -12.199 7.760 9.877 1.00 73.56 75 LYS A C 1
ATOM 543 O O . LYS A 1 75 ? -12.363 7.975 11.070 1.00 73.56 75 LYS A O 1
ATOM 548 N N . VAL A 1 76 ? -13.209 7.642 9.013 1.00 80.94 76 VAL A N 1
ATOM 549 C CA . VAL A 1 76 ? -14.623 7.791 9.403 1.00 80.94 76 VAL A CA 1
ATOM 550 C C . VAL A 1 76 ? -15.071 6.661 10.332 1.00 80.94 76 VAL A C 1
ATOM 552 O O . VAL A 1 76 ? -15.732 6.917 11.335 1.00 80.94 76 VAL A O 1
ATOM 555 N N . PHE A 1 77 ? -14.684 5.414 10.054 1.00 77.44 77 PHE A N 1
ATOM 556 C CA . PHE A 1 77 ? -15.022 4.299 10.938 1.00 77.44 77 PHE A CA 1
ATOM 557 C C . PHE A 1 77 ? -14.393 4.466 12.324 1.00 77.44 77 PHE A C 1
ATOM 559 O O . PHE A 1 77 ? -15.103 4.379 13.326 1.00 77.44 77 PHE A O 1
ATOM 566 N N . PHE A 1 78 ? -13.093 4.761 12.405 1.00 78.69 78 PHE A N 1
ATOM 567 C CA . PHE A 1 78 ? -12.411 4.926 13.689 1.00 78.69 78 PHE A CA 1
ATOM 568 C C . PHE A 1 78 ? -12.971 6.092 14.508 1.00 78.69 78 PHE A C 1
ATOM 570 O O . PHE A 1 78 ? -13.132 5.946 15.720 1.00 78.69 78 PHE A O 1
ATOM 577 N N . THR A 1 79 ? -13.320 7.220 13.881 1.00 85.50 79 THR A N 1
ATOM 578 C CA . THR A 1 79 ? -13.913 8.358 14.603 1.00 85.50 79 THR A CA 1
ATOM 579 C C . THR A 1 79 ? -15.317 8.046 15.119 1.00 85.50 79 THR A C 1
ATOM 581 O O . THR A 1 79 ? -15.618 8.373 16.266 1.00 85.50 79 THR A O 1
ATOM 584 N N . LEU A 1 80 ? -16.157 7.361 14.334 1.00 84.25 80 LEU A N 1
ATOM 585 C CA . LEU A 1 80 ? -17.488 6.930 14.777 1.00 84.25 80 LEU A CA 1
ATOM 586 C C . LEU A 1 80 ? -17.409 5.935 15.940 1.00 84.25 80 LEU A C 1
ATOM 588 O O . LEU A 1 80 ? -18.098 6.121 16.942 1.00 84.25 80 LEU A O 1
ATOM 592 N N . PHE A 1 81 ? -16.542 4.920 15.852 1.00 82.31 81 PHE A N 1
ATOM 593 C CA . PHE A 1 81 ? -16.337 3.969 16.951 1.00 82.31 81 PHE A CA 1
ATOM 594 C C . PHE A 1 81 ? -15.795 4.652 18.212 1.00 82.31 81 PHE A C 1
ATOM 596 O O . PHE A 1 81 ? -16.232 4.315 19.311 1.00 82.31 81 PHE A O 1
ATOM 603 N N . ALA A 1 82 ? -14.903 5.637 18.072 1.00 84.12 82 ALA A N 1
ATOM 604 C CA . ALA A 1 82 ? -14.387 6.404 19.203 1.00 84.12 82 ALA A CA 1
ATOM 605 C C . ALA A 1 82 ? -15.482 7.239 19.891 1.00 84.12 82 ALA A C 1
ATOM 607 O O . ALA A 1 82 ? -15.588 7.207 21.116 1.00 84.12 82 ALA A O 1
ATOM 608 N N . LEU A 1 83 ? -16.327 7.942 19.127 1.00 86.06 83 LEU A N 1
ATOM 609 C CA . LEU A 1 83 ? -17.438 8.731 19.677 1.00 86.06 83 LEU A CA 1
ATOM 610 C C . LEU A 1 83 ? -18.491 7.850 20.349 1.00 86.06 83 LEU A C 1
ATOM 612 O O . LEU A 1 83 ? -18.932 8.142 21.462 1.00 86.06 83 LEU A O 1
ATOM 616 N N . LEU A 1 84 ? -18.873 6.757 19.688 1.00 82.69 84 LEU A N 1
ATOM 617 C CA . LEU A 1 84 ? -19.835 5.817 20.239 1.00 82.69 84 LEU A CA 1
ATOM 618 C C . LEU A 1 84 ? -19.264 5.154 21.511 1.00 82.69 84 LEU A C 1
ATOM 620 O O . LEU A 1 84 ? -19.966 5.070 22.513 1.00 82.69 84 LEU A O 1
ATOM 624 N N . GLY A 1 85 ? -17.987 4.750 21.514 1.00 79.81 85 GLY A N 1
ATOM 625 C CA . GLY A 1 85 ? -17.307 4.171 22.680 1.00 79.81 85 GLY A CA 1
ATOM 626 C C . GLY A 1 85 ? -17.200 5.142 23.857 1.00 79.81 85 GLY A C 1
ATOM 627 O O . GLY A 1 85 ? -17.479 4.772 24.998 1.00 79.81 85 GLY A O 1
ATOM 628 N N . PHE A 1 86 ? -16.886 6.410 23.580 1.00 83.75 86 PHE A N 1
ATOM 629 C CA . PHE A 1 86 ? -16.876 7.469 24.588 1.00 83.75 86 PHE A CA 1
ATOM 630 C C . PHE A 1 86 ? -18.255 7.646 25.236 1.00 83.75 86 PHE A C 1
ATOM 632 O O . PHE A 1 86 ? -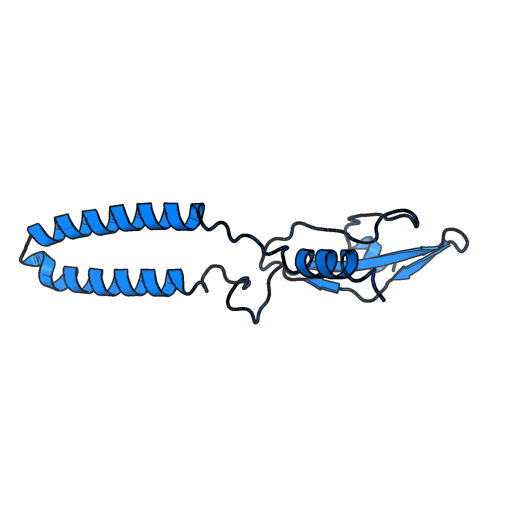18.354 7.757 26.457 1.00 83.75 86 PHE A O 1
ATOM 639 N N . PHE A 1 87 ? -19.330 7.593 24.445 1.00 81.06 87 PHE A N 1
ATOM 640 C CA . PHE A 1 87 ? -20.694 7.666 24.966 1.00 81.06 87 PHE A CA 1
ATOM 641 C C . PHE A 1 87 ? -21.033 6.490 25.901 1.00 81.06 87 PHE A C 1
ATOM 643 O O . PHE A 1 87 ? -21.628 6.704 26.960 1.00 81.06 87 PHE A O 1
ATOM 650 N N . ILE A 1 88 ? -20.600 5.261 25.585 1.00 77.75 88 ILE A N 1
ATOM 651 C CA . ILE A 1 88 ? -20.802 4.108 26.484 1.00 77.75 88 ILE A CA 1
ATOM 652 C C . ILE A 1 88 ? -20.051 4.284 27.798 1.00 77.75 88 ILE A C 1
ATOM 654 O O . ILE A 1 88 ? -20.607 3.957 28.840 1.00 77.75 88 ILE A O 1
ATOM 658 N N . CYS A 1 89 ? -18.812 4.782 27.786 1.00 73.00 89 CYS A N 1
ATOM 659 C CA . CYS A 1 89 ? -18.033 4.907 29.022 1.00 73.00 89 CYS A CA 1
ATOM 660 C C . CYS A 1 89 ? -18.765 5.732 30.092 1.00 73.00 89 CYS A C 1
ATOM 662 O O . CYS A 1 89 ? -18.673 5.414 31.275 1.00 73.00 89 CYS A O 1
ATOM 664 N N . PHE A 1 90 ? -19.543 6.742 29.691 1.00 73.94 90 PHE A N 1
ATOM 665 C CA . PHE A 1 90 ? -20.339 7.544 30.623 1.00 73.94 90 PHE A CA 1
ATOM 666 C C . PHE A 1 90 ? -21.724 6.952 30.923 1.00 73.94 90 PHE A C 1
ATOM 668 O O . PHE A 1 90 ? -22.177 7.015 32.066 1.00 73.94 90 PHE A O 1
ATOM 675 N N . PHE A 1 91 ? -22.412 6.369 29.933 1.00 70.25 91 PHE A N 1
ATOM 676 C CA . PHE A 1 91 ? -23.806 5.913 30.088 1.00 70.25 91 PHE A CA 1
ATOM 677 C C . PHE A 1 91 ? -23.970 4.416 30.402 1.00 70.25 91 PHE A C 1
ATOM 679 O O . PHE A 1 91 ? -25.021 4.002 30.898 1.00 70.25 91 PHE A O 1
ATOM 686 N N . GLY A 1 92 ? -22.946 3.604 30.154 1.00 70.81 92 GLY A N 1
ATOM 687 C CA . GLY A 1 92 ? -22.943 2.152 30.347 1.00 70.81 92 GLY A CA 1
ATOM 688 C C . GLY A 1 92 ? -23.016 1.743 31.816 1.00 70.81 92 GLY A C 1
ATOM 689 O O . GLY A 1 92 ? -23.725 0.799 32.147 1.00 70.81 92 GLY A O 1
ATOM 690 N N . HIS A 1 93 ? -22.413 2.520 32.724 1.00 70.88 93 HIS A N 1
ATOM 691 C CA . HIS A 1 93 ? -22.458 2.237 34.166 1.00 70.88 93 HIS A CA 1
ATOM 692 C C . HIS A 1 93 ? -23.888 2.244 34.741 1.00 70.88 93 HIS A C 1
ATOM 694 O O . HIS A 1 93 ? -24.160 1.613 35.758 1.00 70.88 93 HIS A O 1
ATOM 700 N N . ARG A 1 94 ? -24.824 2.969 34.111 1.00 70.38 94 ARG A N 1
ATOM 701 C CA . ARG A 1 94 ? -26.193 3.138 34.626 1.00 70.38 94 ARG A CA 1
ATOM 702 C C . ARG A 1 94 ? -27.224 2.234 33.947 1.00 70.38 94 ARG A C 1
ATOM 704 O O . ARG A 1 94 ? -28.287 2.013 34.521 1.00 70.38 94 ARG A O 1
ATOM 711 N N . PHE A 1 95 ? -26.933 1.706 32.757 1.00 67.75 95 PHE A N 1
ATOM 712 C CA . PHE A 1 95 ? -27.910 0.973 31.951 1.00 67.75 95 PHE A CA 1
ATOM 713 C C . PHE A 1 95 ? -27.287 -0.245 31.258 1.00 67.75 95 PHE A C 1
ATOM 715 O O . PHE A 1 95 ? -26.886 -0.175 30.105 1.00 67.75 95 PHE A O 1
ATOM 722 N N . TRP A 1 96 ? -27.330 -1.408 31.913 1.00 66.81 96 TRP A N 1
ATOM 723 C CA . TRP A 1 96 ? -26.893 -2.706 31.360 1.00 66.81 96 TRP A CA 1
ATOM 724 C C . TRP A 1 96 ? -27.474 -3.020 29.960 1.00 66.81 96 TRP A C 1
ATOM 726 O O . TRP A 1 96 ? -26.881 -3.721 29.144 1.00 66.81 96 TRP A O 1
ATOM 736 N N . LYS A 1 97 ? -28.659 -2.486 29.633 1.00 73.50 97 LYS A N 1
ATOM 737 C CA . LYS A 1 97 ? -29.318 -2.708 28.336 1.00 73.50 97 LYS A CA 1
ATOM 738 C C . LYS A 1 97 ? -28.556 -2.087 27.152 1.00 73.50 97 LYS A C 1
ATOM 740 O O . LYS A 1 97 ? -28.664 -2.615 26.045 1.00 73.50 97 LYS A O 1
ATOM 745 N N . THR A 1 98 ? -27.819 -0.991 27.354 1.00 74.06 98 THR A N 1
ATOM 746 C CA . THR A 1 98 ? -27.087 -0.300 26.273 1.00 74.06 98 THR A CA 1
ATOM 747 C C . THR A 1 98 ? -25.826 -1.058 25.867 1.00 74.06 98 THR A C 1
ATOM 749 O O . THR A 1 98 ? -25.461 -1.044 24.694 1.00 74.06 98 THR A O 1
ATOM 752 N N . GLU A 1 99 ? -25.231 -1.803 26.799 1.00 73.06 99 GLU A N 1
ATOM 753 C CA . GLU A 1 99 ? -24.051 -2.640 26.570 1.00 73.06 99 GLU A CA 1
ATOM 754 C C . GLU A 1 99 ? -24.330 -3.758 25.547 1.00 73.06 99 GLU A C 1
ATOM 756 O O . GLU A 1 99 ? -23.577 -3.943 24.591 1.00 73.06 99 GLU A O 1
ATOM 761 N N . LEU A 1 100 ? -25.483 -4.430 25.665 1.00 78.25 100 LEU A N 1
ATOM 762 C CA . LEU A 1 100 ? -25.924 -5.476 24.729 1.00 78.25 100 LEU A CA 1
ATOM 763 C C . LEU A 1 100 ? -26.154 -4.955 23.303 1.00 78.25 100 LEU A C 1
ATOM 765 O O . LEU A 1 100 ? -25.794 -5.624 22.334 1.00 78.25 100 LEU A O 1
ATOM 769 N N . PHE A 1 101 ? -26.743 -3.764 23.160 1.00 77.56 101 PHE A N 1
ATOM 770 C CA . PHE A 1 101 ? -26.944 -3.147 21.845 1.00 77.56 101 PHE A CA 1
ATOM 771 C C . PHE A 1 101 ? -25.603 -2.816 21.182 1.00 77.56 101 PHE A C 1
ATOM 773 O O . PHE A 1 101 ? -25.425 -3.000 19.977 1.00 77.56 101 PHE A O 1
ATOM 780 N N . PHE A 1 102 ? -24.635 -2.386 21.987 1.00 75.88 102 PHE A N 1
ATOM 781 C CA . PHE A 1 102 ? -23.339 -1.963 21.497 1.00 75.88 102 PHE A CA 1
ATOM 782 C C . PHE A 1 102 ? -22.446 -3.126 21.062 1.00 75.88 102 PHE A C 1
ATOM 784 O O . PHE A 1 102 ? -21.811 -3.050 20.010 1.00 75.88 102 PHE A O 1
ATOM 791 N N . ILE A 1 103 ? -22.454 -4.236 21.807 1.00 82.25 103 ILE A N 1
ATOM 792 C CA . ILE A 1 103 ? -21.790 -5.476 21.380 1.00 82.25 103 ILE A CA 1
ATOM 793 C C . ILE A 1 103 ? -22.363 -5.946 20.035 1.00 82.25 103 ILE A C 1
ATOM 795 O O . ILE A 1 103 ? -21.602 -6.270 19.122 1.00 82.25 103 ILE A O 1
ATOM 799 N N . GLY A 1 104 ? -23.690 -5.909 19.869 1.00 83.06 104 GLY A N 1
ATOM 800 C CA . GLY A 1 104 ? -24.339 -6.235 18.596 1.00 83.06 104 GLY A CA 1
ATOM 801 C C . GLY A 1 104 ? -23.908 -5.315 17.448 1.00 83.06 104 GLY A C 1
ATOM 802 O O . GLY A 1 104 ? -23.625 -5.795 16.349 1.00 83.06 104 GLY A O 1
ATOM 803 N N . PHE A 1 105 ? -23.791 -4.011 17.710 1.00 83.31 105 PHE A N 1
ATOM 804 C CA . PHE A 1 105 ? -23.331 -3.027 16.729 1.00 83.31 105 PHE A CA 1
ATOM 805 C C . PHE A 1 105 ? -21.870 -3.246 16.311 1.00 83.31 105 PHE A C 1
ATOM 807 O O . PHE A 1 105 ? -21.572 -3.197 15.119 1.00 83.31 105 PHE A O 1
ATOM 814 N N . ILE A 1 106 ? -20.966 -3.548 17.253 1.00 84.00 106 ILE A N 1
ATOM 815 C CA . ILE A 1 106 ? -19.560 -3.860 16.939 1.00 84.00 106 ILE A CA 1
ATOM 816 C C . ILE A 1 106 ? -19.468 -5.130 16.088 1.00 84.00 106 ILE A C 1
ATOM 818 O O . ILE A 1 106 ? -18.757 -5.133 15.084 1.00 84.00 106 ILE A O 1
ATOM 822 N N . ILE A 1 107 ? -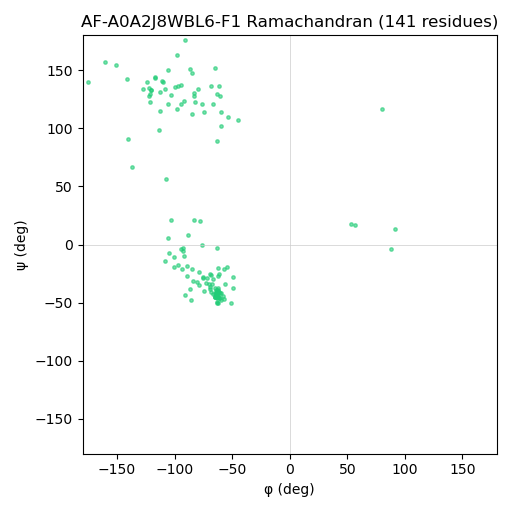20.207 -6.187 16.444 1.00 86.12 107 ILE A N 1
ATOM 823 C CA . ILE A 1 107 ? -20.202 -7.447 15.688 1.00 86.12 107 ILE A CA 1
ATOM 824 C C . ILE A 1 107 ? -20.729 -7.221 14.266 1.00 86.12 107 ILE A C 1
ATOM 826 O O . ILE A 1 107 ? -20.053 -7.577 13.301 1.00 86.12 107 ILE A O 1
ATOM 830 N N . MET A 1 108 ? -21.892 -6.580 14.110 1.00 83.88 108 MET A N 1
ATOM 831 C CA . MET A 1 108 ? -22.454 -6.287 12.784 1.00 83.88 108 MET A CA 1
ATOM 832 C C . MET A 1 108 ? -21.561 -5.349 11.969 1.00 83.88 108 MET A C 1
ATOM 834 O O . MET A 1 108 ? -21.350 -5.590 10.781 1.00 83.88 108 MET A O 1
ATOM 838 N N . GLY A 1 109 ? -20.981 -4.328 12.602 1.00 83.38 109 GLY A N 1
ATOM 839 C CA . GLY A 1 109 ? -20.024 -3.424 11.969 1.00 83.38 109 GLY A CA 1
ATOM 840 C C . GLY A 1 109 ? -18.765 -4.147 11.487 1.00 83.38 109 GLY A C 1
ATOM 841 O O . GLY A 1 109 ? -18.309 -3.898 10.373 1.00 83.38 109 GLY A O 1
ATOM 842 N N . PHE A 1 110 ? -18.240 -5.092 12.270 1.00 84.00 110 PHE A N 1
ATOM 843 C CA . PHE A 1 110 ? -17.090 -5.911 11.883 1.00 84.00 110 PHE A CA 1
ATOM 844 C C . PHE A 1 110 ? -17.406 -6.817 10.686 1.00 84.00 110 PHE A C 1
ATOM 846 O O . PHE A 1 110 ? -16.638 -6.859 9.723 1.00 84.00 110 PHE A O 1
ATOM 853 N N . PHE A 1 111 ? -18.565 -7.483 10.695 1.00 85.06 111 PHE A N 1
ATOM 854 C CA . PHE A 1 111 ? -19.023 -8.282 9.556 1.00 85.06 111 PHE A CA 1
ATOM 855 C C . PHE A 1 111 ? -19.196 -7.437 8.292 1.00 85.06 111 PHE A C 1
ATOM 857 O O . PHE A 1 111 ? -18.704 -7.824 7.231 1.00 85.06 111 PHE A O 1
ATOM 864 N N . PHE A 1 112 ? -19.832 -6.266 8.395 1.00 81.75 112 PHE A N 1
ATOM 865 C CA . PHE A 1 112 ? -19.979 -5.346 7.267 1.00 81.75 112 PHE A CA 1
ATOM 866 C C . PHE A 1 112 ? -18.637 -4.812 6.771 1.00 81.75 112 PHE A C 1
ATOM 868 O O . PHE A 1 112 ? -18.444 -4.711 5.565 1.00 81.75 112 PHE A O 1
ATOM 875 N N . TYR A 1 113 ? -17.691 -4.510 7.659 1.00 79.75 113 TYR A N 1
ATOM 876 C CA . TYR A 1 113 ? -16.348 -4.087 7.267 1.00 79.75 113 TYR A CA 1
ATOM 877 C C . TYR A 1 113 ? -15.618 -5.178 6.475 1.00 79.75 113 TYR A C 1
ATOM 879 O O . TYR A 1 113 ? -15.044 -4.894 5.420 1.00 79.75 113 TYR A O 1
ATOM 887 N N . ILE A 1 114 ? -15.677 -6.434 6.930 1.00 82.94 114 ILE A N 1
ATOM 888 C CA . ILE A 1 114 ? -15.128 -7.571 6.179 1.00 82.94 114 ILE A CA 1
ATOM 889 C C . ILE A 1 114 ? -15.844 -7.702 4.834 1.00 82.94 114 ILE A C 1
ATOM 891 O O . ILE A 1 114 ? -15.190 -7.830 3.804 1.00 82.94 114 ILE A O 1
ATOM 895 N N . LEU A 1 115 ? -17.174 -7.624 4.813 1.00 81.88 115 LEU A N 1
ATOM 896 C CA . LEU A 1 115 ? -17.949 -7.722 3.580 1.00 81.88 115 LEU A CA 1
ATOM 897 C C . LEU A 1 115 ? -17.566 -6.615 2.588 1.00 81.88 115 LEU A C 1
ATOM 899 O O . LEU A 1 115 ? -17.276 -6.907 1.435 1.00 81.88 115 LEU A O 1
ATOM 903 N N . ILE A 1 116 ? -17.483 -5.364 3.039 1.00 76.06 116 ILE A N 1
ATOM 904 C CA . ILE A 1 116 ? -17.085 -4.219 2.215 1.00 76.06 116 ILE A CA 1
ATOM 905 C C . ILE A 1 116 ? -15.656 -4.396 1.723 1.00 76.06 116 ILE A C 1
ATOM 907 O O . ILE A 1 116 ? -15.432 -4.290 0.528 1.00 76.06 116 ILE A O 1
ATOM 911 N N . THR A 1 117 ? -14.687 -4.706 2.583 1.00 69.94 117 THR A N 1
ATOM 912 C CA . THR A 1 117 ? -13.288 -4.914 2.156 1.00 69.94 117 THR A CA 1
ATOM 913 C C . THR A 1 117 ? -13.123 -6.089 1.190 1.00 69.94 117 THR A C 1
ATOM 915 O O . THR A 1 117 ? -12.223 -6.065 0.353 1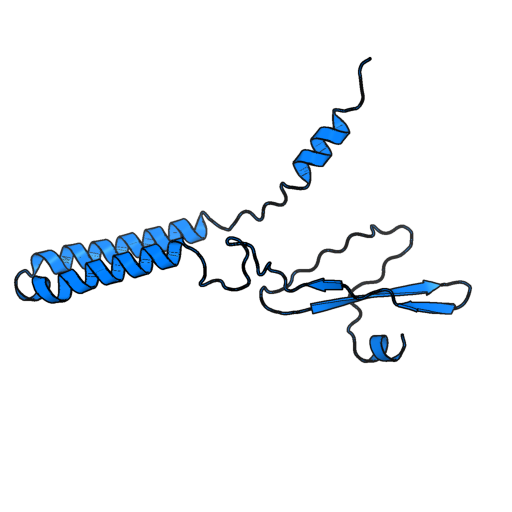.00 69.94 117 THR A O 1
ATOM 918 N N . ARG A 1 118 ? -14.005 -7.093 1.252 1.00 68.81 118 ARG A N 1
ATOM 919 C CA . ARG A 1 118 ? -14.044 -8.226 0.317 1.00 68.81 118 ARG A CA 1
ATOM 920 C C . ARG A 1 118 ? -14.803 -7.949 -0.980 1.00 68.81 118 ARG A C 1
ATOM 922 O O . ARG A 1 118 ? -14.438 -8.540 -1.989 1.00 68.81 118 ARG A O 1
ATOM 929 N N . LEU A 1 119 ? -15.831 -7.097 -0.954 1.00 69.81 119 LEU A N 1
ATOM 930 C CA . LEU A 1 119 ? -16.633 -6.686 -2.120 1.00 69.81 119 LEU A CA 1
ATOM 931 C C . LEU A 1 119 ? -16.071 -5.450 -2.830 1.00 69.81 119 LEU A C 1
ATOM 933 O O . LEU A 1 119 ? -16.362 -5.230 -4.001 1.00 69.81 119 LEU A O 1
ATOM 937 N N . THR A 1 120 ? -15.219 -4.688 -2.146 1.00 63.75 120 THR A N 1
ATOM 938 C CA . THR A 1 120 ? -14.350 -3.650 -2.705 1.00 63.75 120 THR A CA 1
ATOM 939 C C . THR A 1 120 ? -12.889 -4.119 -2.708 1.00 63.75 120 THR A C 1
ATOM 941 O O . THR A 1 120 ? -12.019 -3.432 -2.158 1.00 63.75 120 THR A O 1
ATOM 944 N N . PRO A 1 121 ? -12.547 -5.267 -3.345 1.00 54.00 121 PRO A N 1
ATOM 945 C CA . PRO A 1 121 ? -11.221 -5.342 -3.918 1.00 54.00 121 PRO A CA 1
ATOM 946 C C . PRO A 1 121 ? -11.226 -4.195 -4.916 1.00 54.00 121 PRO A C 1
ATOM 948 O O . PRO A 1 121 ? -12.070 -4.151 -5.808 1.00 54.00 121 PRO A O 1
ATOM 951 N N . ILE A 1 122 ? -10.395 -3.193 -4.655 1.00 54.53 122 ILE A N 1
ATOM 952 C CA . ILE A 1 122 ? -10.186 -2.066 -5.552 1.00 54.53 122 ILE A CA 1
ATOM 953 C C . ILE A 1 122 ? -10.042 -2.702 -6.926 1.00 54.53 122 ILE A C 1
ATOM 955 O O . ILE A 1 122 ? -9.073 -3.425 -7.170 1.00 54.53 122 ILE A O 1
ATOM 959 N N . LYS A 1 123 ? -11.069 -2.549 -7.767 1.00 38.62 123 LYS A N 1
ATOM 960 C CA . LYS A 1 123 ? -10.929 -2.791 -9.188 1.00 38.62 123 LYS A CA 1
ATOM 961 C C . LYS A 1 123 ? -9.849 -1.788 -9.537 1.00 38.62 123 LYS A C 1
ATOM 963 O O . LYS A 1 123 ? -10.100 -0.589 -9.514 1.00 38.62 123 LYS A O 1
ATOM 968 N N . TYR A 1 124 ? -8.621 -2.274 -9.683 1.00 41.31 124 TYR A N 1
ATOM 969 C CA . TYR A 1 124 ? -7.609 -1.519 -10.380 1.00 41.31 124 TYR A CA 1
ATOM 970 C C . TYR A 1 124 ? -8.257 -1.212 -11.709 1.00 41.31 124 TYR A C 1
ATOM 972 O O . TYR A 1 124 ? -8.565 -2.117 -12.486 1.00 41.31 124 TYR A O 1
ATOM 980 N N . ASP A 1 125 ? -8.581 0.056 -11.872 1.00 36.75 125 ASP A N 1
ATOM 981 C CA . ASP A 1 125 ? -9.025 0.603 -13.119 1.00 36.75 125 ASP A CA 1
ATOM 982 C C . ASP A 1 125 ? -7.841 0.444 -14.084 1.00 36.75 125 ASP A C 1
ATOM 984 O O . ASP A 1 125 ? -6.926 1.258 -14.165 1.00 36.75 125 ASP A O 1
ATOM 988 N N . ALA A 1 126 ? -7.810 -0.709 -14.747 1.00 43.50 126 ALA A N 1
ATOM 989 C CA . ALA A 1 126 ? -7.176 -0.877 -16.040 1.00 43.50 126 ALA A CA 1
ATOM 990 C C . ALA A 1 126 ? -8.090 -0.297 -17.142 1.00 43.50 126 ALA A C 1
ATOM 992 O O . ALA A 1 126 ? -7.939 -0.636 -18.309 1.00 43.50 126 ALA A O 1
ATOM 993 N N . GLU A 1 127 ? -9.035 0.581 -16.790 1.00 44.03 127 GLU A N 1
ATOM 994 C CA . GLU A 1 127 ? -10.044 1.164 -17.672 1.00 44.03 127 GLU A CA 1
ATOM 995 C C . GLU A 1 127 ? -9.682 2.615 -18.055 1.00 44.03 127 GLU A C 1
ATOM 997 O O . GLU A 1 127 ? -10.507 3.360 -18.566 1.00 44.03 127 GLU A O 1
ATOM 1002 N N . HIS A 1 128 ? -8.408 3.022 -17.952 1.00 40.66 128 HIS A N 1
ATOM 1003 C CA . HIS A 1 128 ? -7.919 4.156 -18.754 1.00 40.66 128 HIS A CA 1
ATOM 1004 C C . HIS A 1 128 ? -7.296 3.738 -20.096 1.00 40.66 128 HIS A C 1
ATOM 1006 O O . HIS A 1 128 ? -6.942 4.592 -20.908 1.00 40.66 128 HIS A O 1
ATOM 1012 N N . THR A 1 129 ? -7.198 2.435 -20.383 1.00 43.47 129 THR A N 1
ATOM 1013 C CA . THR A 1 129 ? -6.699 1.934 -21.679 1.00 43.47 129 THR A CA 1
ATOM 1014 C C . THR A 1 129 ? -7.768 1.320 -22.585 1.00 43.47 129 THR A C 1
ATOM 1016 O O . THR A 1 129 ? -7.527 1.206 -23.786 1.00 43.47 129 THR A O 1
ATOM 1019 N N . ASP A 1 130 ? -8.966 1.022 -22.073 1.00 42.66 130 ASP A N 1
ATOM 1020 C CA . ASP A 1 130 ? -10.049 0.434 -22.881 1.00 42.66 130 ASP A CA 1
ATOM 1021 C C . ASP A 1 130 ? -10.949 1.487 -23.553 1.00 42.66 130 ASP A C 1
ATOM 1023 O O . ASP A 1 130 ? -11.462 1.275 -24.652 1.00 42.66 130 ASP A O 1
ATOM 1027 N N . LEU A 1 131 ? -11.066 2.687 -22.972 1.00 44.94 131 LEU A N 1
ATOM 1028 C CA . LEU A 1 131 ? -11.809 3.786 -23.602 1.00 44.94 131 LEU A CA 1
ATOM 1029 C C . LEU A 1 131 ? -11.078 4.379 -24.822 1.00 44.94 131 LEU A C 1
ATOM 1031 O O . LEU A 1 131 ? -11.727 4.824 -25.768 1.00 44.94 131 LEU A O 1
ATOM 1035 N N . TRP A 1 132 ? -9.741 4.326 -24.854 1.00 41.38 132 TRP A N 1
ATOM 1036 C CA . TRP A 1 132 ? -8.946 4.770 -26.008 1.00 41.38 132 TRP A CA 1
ATOM 1037 C C . TRP A 1 132 ? -8.878 3.730 -27.134 1.00 41.38 132 TRP A C 1
ATOM 1039 O O . TRP A 1 132 ? -8.847 4.104 -28.307 1.00 41.38 132 TRP A O 1
ATOM 1049 N N . SER A 1 133 ? -8.902 2.432 -26.814 1.00 45.03 133 SER A N 1
ATOM 1050 C CA . SER A 1 133 ? -8.934 1.372 -27.831 1.00 45.03 133 SER A CA 1
ATOM 1051 C C . SER A 1 133 ? -10.301 1.284 -28.522 1.00 45.03 133 SER A C 1
ATOM 1053 O O . SER A 1 133 ? -10.354 1.073 -29.734 1.00 45.03 133 SER A O 1
ATOM 1055 N N . HIS A 1 134 ? -11.398 1.563 -27.806 1.00 44.84 134 HIS A N 1
ATOM 1056 C CA . HIS A 1 134 ? -12.733 1.663 -28.403 1.00 44.84 134 HIS A CA 1
ATOM 1057 C C . HIS A 1 134 ? -12.889 2.909 -29.303 1.00 44.84 134 HIS A C 1
ATOM 1059 O O . HIS A 1 134 ? -13.489 2.819 -30.372 1.00 44.84 134 HIS A O 1
ATOM 1065 N N . TRP A 1 135 ? -12.285 4.054 -28.951 1.00 44.41 135 TRP A N 1
ATOM 1066 C CA . TRP A 1 135 ? -12.293 5.251 -29.812 1.00 44.41 135 TRP A CA 1
ATOM 1067 C C . TRP A 1 135 ? -11.436 5.107 -31.081 1.00 44.41 135 TRP A C 1
ATOM 1069 O O . TRP A 1 135 ? -11.818 5.621 -32.132 1.00 44.41 135 TRP A O 1
ATOM 1079 N N . LEU A 1 136 ? -10.316 4.376 -31.029 1.00 50.50 136 LEU A N 1
ATOM 1080 C CA . LEU A 1 136 ? -9.470 4.135 -32.208 1.00 50.50 136 LEU A CA 1
ATOM 1081 C C . LEU A 1 136 ? -10.017 3.050 -33.150 1.00 50.50 136 LEU A C 1
ATOM 1083 O O . LEU A 1 136 ? -9.712 3.087 -34.340 1.00 50.50 136 LEU A O 1
ATOM 1087 N N . LEU A 1 137 ? -10.846 2.119 -32.661 1.00 52.94 137 LEU A N 1
ATOM 1088 C CA . LEU A 1 137 ? -11.486 1.096 -33.502 1.00 52.94 137 LEU A CA 1
ATOM 1089 C C . LEU A 1 137 ? -12.788 1.569 -34.175 1.00 52.94 137 LEU A C 1
ATOM 1091 O O . LEU A 1 137 ? -13.157 1.010 -35.204 1.00 52.94 137 LEU A O 1
ATOM 1095 N N . PHE A 1 138 ? -13.452 2.610 -33.656 1.00 49.00 138 PHE A N 1
ATOM 1096 C CA . PHE A 1 138 ? -14.667 3.190 -34.259 1.00 49.00 138 PHE A CA 1
ATOM 1097 C C . PHE A 1 138 ? -14.446 4.529 -34.988 1.00 49.00 138 PHE A C 1
ATOM 1099 O O . PHE A 1 138 ? -15.343 4.996 -35.685 1.00 49.00 138 PHE A O 1
ATOM 1106 N N . GLY A 1 139 ? -13.256 5.131 -34.898 1.00 43.44 139 GLY A N 1
ATOM 1107 C CA . GLY A 1 139 ? -12.901 6.391 -35.570 1.00 43.44 139 GLY A CA 1
ATOM 1108 C C . GLY A 1 139 ? -12.446 6.260 -37.030 1.00 43.44 139 GLY A C 1
ATOM 1109 O O . GLY A 1 139 ? -11.753 7.141 -37.532 1.00 43.44 139 GLY A O 1
ATOM 1110 N N . GLY A 1 140 ? -12.788 5.161 -37.705 1.00 50.94 140 GLY A N 1
ATOM 1111 C CA . GLY A 1 140 ? -12.384 4.891 -39.081 1.00 50.94 140 GLY A CA 1
ATOM 1112 C C . GLY A 1 140 ? -13.519 4.339 -39.933 1.00 50.94 140 GLY A C 1
ATOM 1113 O O . GLY A 1 140 ? -13.434 3.187 -40.331 1.00 50.94 140 GLY A O 1
ATOM 1114 N N . PHE A 1 141 ? -14.563 5.138 -40.200 1.00 42.56 141 PHE A N 1
ATOM 1115 C CA . PHE A 1 141 ? -15.350 5.104 -41.448 1.00 42.56 141 PHE A CA 1
ATOM 1116 C C . PHE A 1 141 ? -16.412 6.226 -41.492 1.00 42.56 141 PHE A C 1
ATOM 1118 O O . PHE A 1 141 ? -17.134 6.426 -40.520 1.00 42.56 141 PHE A O 1
ATOM 1125 N N . SER A 1 142 ? -16.581 6.834 -42.675 1.00 38.12 142 SER A N 1
ATOM 1126 C CA . SER A 1 142 ? -17.514 7.922 -43.066 1.00 38.12 142 SER A CA 1
ATOM 1127 C C . SER A 1 142 ? -17.056 9.330 -42.658 1.00 38.12 142 SER A C 1
ATOM 1129 O O . SER A 1 142 ? -16.941 9.610 -41.473 1.00 38.12 142 SER A O 1
ATOM 1131 N N . HIS A 1 143 ? -16.784 10.281 -43.555 1.00 39.66 143 HIS A N 1
ATOM 1132 C CA . HIS A 1 143 ? -17.123 10.473 -44.972 1.00 39.66 143 HIS A CA 1
ATOM 1133 C C . HIS A 1 143 ? -16.019 11.308 -45.643 1.00 39.66 143 HIS A C 1
ATOM 1135 O O . HIS A 1 143 ? -15.428 12.153 -44.933 1.00 39.66 143 HIS A O 1
#

Radius of gyration: 26.33 Å; Cα contacts (8 Å, |Δi|>4): 81; chains: 1; bounding box: 59×23×80 Å

Solvent-accessible surface area (backbone atoms only — not comparable to full-atom values): 9134 Å² total; per-residue (Å²): 100,70,69,58,64,72,77,48,82,87,86,81,86,81,56,96,88,48,78,90,78,83,88,80,94,65,60,60,64,50,80,46,78,48,67,54,71,53,67,44,87,87,78,72,45,72,50,69,55,82,68,48,75,46,31,64,41,42,89,84,42,83,73,61,34,57,49,87,86,58,43,66,66,57,58,54,50,53,51,52,52,50,55,54,50,55,50,39,73,72,50,36,86,79,34,73,71,58,51,59,55,48,54,52,48,52,53,52,49,51,53,47,50,52,50,46,57,66,73,52,59,76,74,75,75,72,64,79,60,53,64,57,53,53,50,66,72,64,72,76,76,87,134

InterPro domains:
  IPR025256 TM7S3/TM198-like domain [PF13886] (79-137)
  IPR042502 Transmembrane 7 superfamily member 3 [PTHR15937] (1-126)
  IPR060567 TM7SF3-like, second immunoglobulin-like domain [PF27919] (2-59)

Sequence (143 aa):
VPQVKASALKVVTLTANDKTSVSFSSLPGQGVIYNVIVRDPFLNTSAAYVPAHTYACSFEAGEGSCVSLGRVSSKVFFTLFALLGFFICFFGHRFWKTELFFIGFIIMGFFFYILITRLTPIKYDAEHTDLWSHWLLFGGFSH